Protein AF-A0AB35IPJ1-F1 (afdb_monomer_lite)

Secondary structure (DSSP, 8-state):
----HHHHHHHHHHHTTPEEESSPPTT-EE-TT-S-PPTTEEEEE-S--TTSTT--EEEEEP-----

Radius of gyration: 12.86 Å; chains: 1; bounding box: 36×23×38 Å

Foldseek 3Di:
DDPDVLNVLVVVCVVVVADEDQDADPQKDFDPPDPPARPQWTKIWNPDDPPDPPIDIHIHGHDPPPD

pLDDT: mean 86.37, std 14.85, range [35.34, 96.88]

Sequence (67 aa):
MENNVADEVLEKLCKNGVIVYDKLPKDWKIIKGATTNPKGYKWINNGKSRFSKNYKQGLLKVKENAE

Structure (mmCIF, N/CA/C/O backbone):
data_AF-A0AB3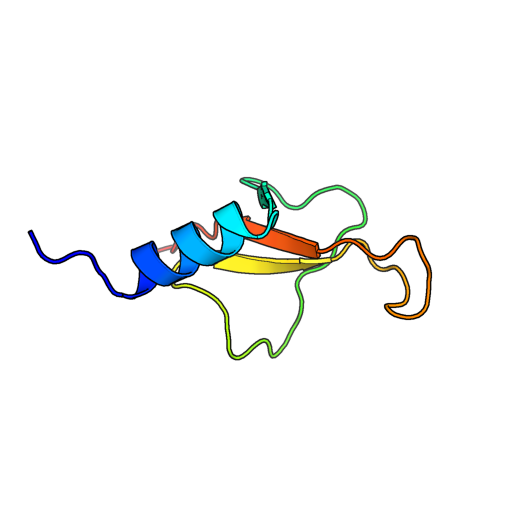5IPJ1-F1
#
_entry.id   AF-A0AB35IPJ1-F1
#
loop_
_atom_site.group_PDB
_atom_site.id
_atom_site.type_symbol
_atom_site.label_atom_id
_atom_site.label_alt_id
_atom_site.label_comp_id
_atom_site.label_asym_id
_atom_site.label_entity_id
_atom_site.label_seq_id
_atom_site.pdbx_PDB_ins_code
_atom_site.Cartn_x
_atom_site.Cartn_y
_atom_site.Cartn_z
_atom_site.occupancy
_atom_site.B_iso_or_equiv
_atom_site.auth_seq_id
_atom_site.auth_comp_id
_atom_site.auth_asym_id
_atom_site.auth_atom_id
_atom_site.pdbx_PDB_model_num
ATOM 1 N N . MET A 1 1 ? -5.800 12.880 25.656 1.00 47.75 1 MET A N 1
ATOM 2 C CA . MET A 1 1 ? -6.191 12.788 24.238 1.00 47.75 1 MET A CA 1
ATOM 3 C C . MET A 1 1 ? -5.577 11.490 23.758 1.00 47.75 1 MET A C 1
ATOM 5 O O . MET A 1 1 ? -4.364 11.433 23.622 1.00 47.75 1 MET A O 1
ATOM 9 N N . GLU A 1 2 ? -6.354 10.407 23.741 1.00 48.88 2 GLU A N 1
ATOM 10 C CA . GLU A 1 2 ? -5.853 9.101 23.303 1.00 48.88 2 GLU A CA 1
ATOM 11 C C . GLU A 1 2 ? -5.540 9.206 21.813 1.00 48.88 2 GLU A C 1
ATOM 13 O O . GLU A 1 2 ? -6.449 9.277 20.989 1.00 48.88 2 GLU A O 1
ATOM 18 N N . ASN A 1 3 ? -4.255 9.276 21.468 1.00 54.84 3 ASN A N 1
ATOM 19 C CA . ASN A 1 3 ? -3.844 9.033 20.097 1.00 54.84 3 ASN A CA 1
ATOM 20 C C . ASN A 1 3 ? -4.147 7.562 19.827 1.00 54.84 3 ASN A C 1
ATOM 22 O O . ASN A 1 3 ? -3.607 6.670 20.482 1.00 54.84 3 ASN A O 1
ATOM 26 N N . ASN A 1 4 ? -5.089 7.308 18.926 1.00 69.56 4 ASN A N 1
ATOM 27 C CA . ASN A 1 4 ? -5.457 5.953 18.574 1.00 69.56 4 ASN A CA 1
ATOM 28 C C . ASN A 1 4 ? -4.234 5.307 17.905 1.00 69.56 4 ASN A C 1
ATOM 30 O O . ASN A 1 4 ? -3.647 5.902 17.004 1.00 69.56 4 ASN A O 1
ATOM 34 N N . VAL A 1 5 ? -3.832 4.101 18.314 1.00 65.62 5 VAL A N 1
ATOM 35 C CA . VAL A 1 5 ? -2.626 3.417 17.791 1.00 65.62 5 VAL A CA 1
ATOM 36 C C . VAL A 1 5 ? -2.628 3.347 16.251 1.00 65.62 5 VAL A C 1
ATOM 38 O O . VAL A 1 5 ? -1.579 3.376 15.608 1.00 65.62 5 VAL A O 1
ATOM 41 N N . ALA A 1 6 ? -3.815 3.305 15.637 1.00 70.94 6 ALA A N 1
ATOM 42 C CA . ALA A 1 6 ? -3.986 3.360 14.186 1.00 70.94 6 ALA A CA 1
ATOM 43 C C . ALA A 1 6 ? -3.457 4.661 13.545 1.00 70.94 6 ALA A C 1
ATOM 45 O O . ALA A 1 6 ? -2.893 4.608 12.449 1.00 70.94 6 ALA A O 1
ATOM 46 N N . ASP A 1 7 ? -3.601 5.798 14.226 1.00 77.44 7 ASP A N 1
ATOM 47 C CA . ASP A 1 7 ? -3.155 7.107 13.747 1.00 77.44 7 ASP A CA 1
ATOM 48 C C . ASP A 1 7 ? -1.626 7.224 13.821 1.00 77.44 7 ASP A C 1
ATOM 50 O O . ASP A 1 7 ? -1.001 7.715 12.881 1.00 77.44 7 ASP A O 1
ATOM 54 N N . GLU A 1 8 ? -1.000 6.663 14.862 1.00 84.50 8 GLU A N 1
ATOM 55 C CA . GLU A 1 8 ? 0.466 6.609 14.982 1.00 84.50 8 GLU A CA 1
ATOM 56 C C . GLU A 1 8 ? 1.104 5.731 13.895 1.00 84.50 8 GLU A C 1
ATOM 58 O O . GLU A 1 8 ? 2.141 6.075 13.316 1.00 84.50 8 GLU A O 1
ATOM 63 N N . VAL A 1 9 ? 0.474 4.593 13.576 1.00 87.31 9 VAL A N 1
ATOM 64 C CA . VAL A 1 9 ? 0.925 3.716 12.486 1.00 87.31 9 VAL A CA 1
ATOM 65 C C . VAL A 1 9 ? 0.841 4.446 11.148 1.00 87.31 9 VAL A C 1
ATOM 67 O O . VAL A 1 9 ? 1.797 4.399 10.368 1.00 87.31 9 VAL A O 1
ATOM 70 N N . LEU A 1 10 ? -0.269 5.138 10.880 1.00 90.19 10 LEU A N 1
ATOM 71 C CA . LEU A 1 10 ? -0.434 5.916 9.655 1.00 90.19 10 LEU A CA 1
ATOM 72 C C . LEU A 1 10 ? 0.615 7.029 9.555 1.00 90.19 10 LEU A C 1
ATOM 74 O O . LEU A 1 10 ? 1.274 7.152 8.521 1.00 90.19 10 LEU A O 1
ATOM 78 N N . GLU A 1 11 ? 0.819 7.795 10.629 1.00 90.56 11 GLU A N 1
ATOM 79 C CA . GLU A 1 11 ? 1.809 8.872 10.674 1.00 90.56 11 GLU A CA 1
ATOM 80 C C . GLU A 1 11 ? 3.220 8.342 10.383 1.00 90.56 11 GLU A C 1
ATOM 82 O O . GLU A 1 11 ? 3.949 8.905 9.561 1.00 90.56 11 GLU A O 1
ATOM 87 N N . LYS A 1 12 ? 3.598 7.214 10.995 1.00 91.44 12 LYS A N 1
ATOM 88 C CA . LYS A 1 12 ? 4.902 6.579 10.768 1.00 91.44 12 LYS A CA 1
ATOM 89 C C . LYS A 1 12 ? 5.074 6.105 9.324 1.00 91.44 12 LYS A C 1
ATOM 91 O O . LYS A 1 12 ? 6.158 6.253 8.758 1.00 91.44 12 LYS A O 1
ATOM 96 N N . LEU A 1 13 ? 4.029 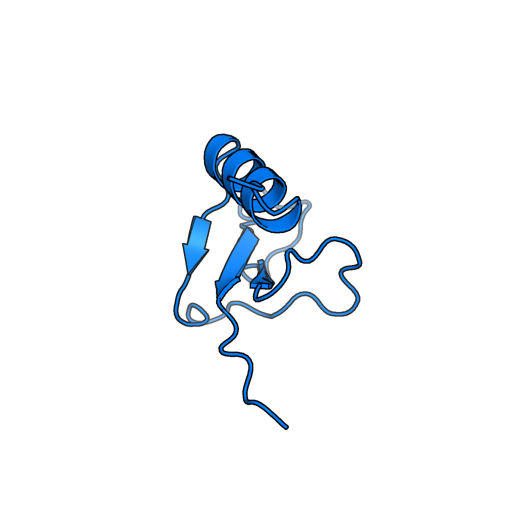5.549 8.711 1.00 92.69 13 LEU A N 1
ATOM 97 C CA . LEU A 1 13 ? 4.062 5.136 7.305 1.00 92.69 13 LEU A CA 1
ATOM 98 C C . LEU A 1 13 ? 4.236 6.345 6.377 1.00 92.69 13 LEU A C 1
ATOM 100 O O . LEU A 1 13 ? 5.095 6.308 5.493 1.00 92.69 13 LEU A O 1
ATOM 104 N N . CYS A 1 14 ? 3.494 7.427 6.615 1.00 92.00 14 CYS A N 1
ATOM 105 C CA . CYS A 1 14 ? 3.619 8.671 5.856 1.00 92.00 14 CYS A CA 1
ATOM 106 C C . CYS A 1 14 ? 5.020 9.291 5.993 1.00 92.00 14 CYS A C 1
ATOM 108 O O . CYS A 1 14 ? 5.617 9.668 4.985 1.00 92.00 14 CYS A O 1
ATOM 110 N N . LYS A 1 15 ? 5.597 9.316 7.206 1.00 94.38 15 LYS A N 1
ATOM 111 C CA . LYS A 1 15 ? 6.991 9.757 7.440 1.00 94.38 15 LYS A CA 1
ATOM 112 C C . LYS A 1 15 ? 8.014 8.923 6.663 1.00 94.38 15 LYS A C 1
ATOM 114 O O . LYS A 1 15 ? 9.018 9.460 6.211 1.00 94.38 15 LYS A O 1
ATOM 119 N N . ASN A 1 16 ? 7.732 7.639 6.451 1.00 93.00 16 ASN A N 1
ATOM 120 C CA . ASN A 1 16 ? 8.562 6.737 5.647 1.00 93.00 16 ASN A CA 1
ATOM 121 C C . ASN A 1 16 ? 8.274 6.821 4.132 1.00 93.00 16 ASN A C 1
ATOM 123 O O . ASN A 1 16 ? 8.742 5.976 3.369 1.00 93.00 16 ASN A O 1
ATOM 127 N N . GLY A 1 17 ? 7.507 7.819 3.683 1.00 92.50 17 GLY A N 1
ATOM 128 C CA . GLY A 1 17 ? 7.250 8.087 2.266 1.00 92.50 17 GLY A CA 1
ATOM 129 C C . GLY A 1 17 ? 6.086 7.301 1.660 1.00 92.50 17 GLY A C 1
ATOM 130 O O . GLY A 1 17 ? 5.936 7.275 0.437 1.00 92.50 17 GLY A O 1
ATOM 131 N N . VAL A 1 18 ? 5.249 6.655 2.477 1.00 94.75 18 VAL A N 1
ATOM 132 C CA . VAL A 1 18 ? 4.016 6.022 1.992 1.00 94.75 18 VAL A CA 1
ATOM 133 C C . VAL A 1 18 ? 2.987 7.102 1.675 1.00 94.75 18 VAL A C 1
ATOM 135 O O . VAL A 1 18 ? 2.638 7.914 2.525 1.00 94.75 18 VAL A O 1
ATOM 138 N N . ILE A 1 19 ? 2.475 7.092 0.447 1.00 96.06 19 ILE A N 1
ATOM 139 C CA . ILE A 1 19 ? 1.469 8.055 -0.012 1.00 96.06 19 ILE A CA 1
ATOM 140 C C . ILE A 1 19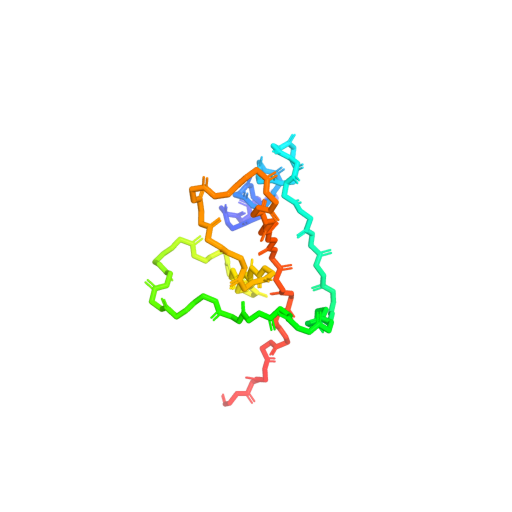 ? 0.066 7.504 0.262 1.00 96.06 19 ILE A C 1
ATOM 142 O O . ILE A 1 19 ? -0.218 6.337 -0.036 1.00 96.06 19 ILE A O 1
ATOM 146 N N . VAL A 1 20 ? -0.808 8.360 0.794 1.00 95.31 20 VAL A N 1
ATOM 147 C CA . VAL A 1 20 ? -2.241 8.095 0.966 1.00 95.31 20 VAL A CA 1
ATOM 148 C C . VAL A 1 20 ? -3.007 8.627 -0.243 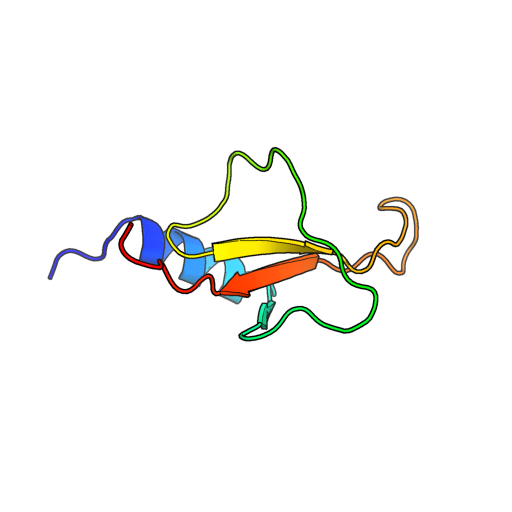1.00 95.31 20 VAL A C 1
ATOM 150 O O . VAL A 1 20 ? -2.773 9.743 -0.698 1.00 95.31 20 VAL A O 1
ATOM 153 N N . TYR A 1 21 ? -3.934 7.825 -0.751 1.00 95.88 21 TYR A N 1
ATOM 154 C CA . TYR A 1 21 ? -4.783 8.135 -1.891 1.00 95.88 21 TYR A CA 1
ATOM 155 C C . TYR A 1 21 ? -6.254 8.080 -1.475 1.00 95.88 21 TYR A C 1
ATOM 157 O O . TYR A 1 21 ? -6.676 7.134 -0.810 1.00 95.88 21 TYR A O 1
ATOM 165 N N . ASP A 1 22 ? -7.056 9.046 -1.923 1.00 94.56 22 ASP A N 1
ATOM 166 C CA . ASP A 1 22 ? -8.516 9.036 -1.724 1.00 94.56 22 ASP A CA 1
ATOM 167 C C . ASP A 1 22 ? -9.257 8.168 -2.751 1.00 94.56 22 ASP A C 1
ATOM 169 O O . ASP A 1 22 ? -10.396 7.756 -2.537 1.00 94.56 22 ASP A O 1
ATOM 173 N N . LYS A 1 23 ? -8.621 7.904 -3.898 1.00 94.75 23 LYS A N 1
ATOM 174 C CA . LYS A 1 23 ? -9.143 7.067 -4.983 1.00 94.75 23 LYS A CA 1
ATOM 175 C C . LYS A 1 23 ? -8.045 6.142 -5.479 1.00 94.75 23 LYS A C 1
ATOM 177 O O . LYS A 1 23 ? -6.877 6.523 -5.495 1.00 94.75 23 LYS A O 1
ATOM 182 N N . LEU A 1 24 ? -8.420 4.941 -5.912 1.00 95.56 24 LEU A N 1
ATOM 183 C CA . LEU A 1 24 ? -7.471 3.995 -6.489 1.00 95.56 24 LEU A CA 1
ATOM 184 C C . LEU A 1 24 ? -6.886 4.592 -7.784 1.00 95.56 24 LEU A C 1
ATOM 186 O O . LEU A 1 24 ? -7.661 4.891 -8.697 1.00 95.56 24 LEU A O 1
ATOM 190 N N . PRO A 1 25 ? -5.557 4.776 -7.891 1.00 96.12 25 PRO A N 1
ATOM 191 C CA . PRO A 1 25 ? -4.953 5.248 -9.127 1.00 96.12 25 PRO A CA 1
ATOM 192 C C . PRO A 1 25 ? -5.198 4.267 -10.278 1.00 96.12 25 PRO A C 1
ATOM 194 O O . PRO A 1 25 ? -5.323 3.057 -10.074 1.00 96.12 25 PRO A O 1
ATOM 197 N N . LYS A 1 26 ? -5.232 4.787 -11.506 1.00 94.12 26 LYS A N 1
ATOM 198 C CA . LYS A 1 26 ? -5.395 3.966 -12.710 1.00 94.12 26 LYS A CA 1
ATOM 199 C C . LYS A 1 26 ? -4.294 2.899 -12.782 1.00 94.12 26 LYS A C 1
ATOM 201 O O . LYS A 1 26 ? -3.133 3.196 -12.516 1.00 94.12 26 LYS A O 1
ATOM 206 N N . ASP A 1 27 ? -4.679 1.670 -13.121 1.00 93.06 27 ASP A N 1
ATOM 207 C CA . ASP A 1 27 ? -3.812 0.483 -13.225 1.00 93.06 27 ASP A CA 1
ATOM 208 C C . ASP A 1 27 ? -3.178 0.006 -11.903 1.00 93.06 27 ASP A C 1
ATOM 210 O O . ASP A 1 27 ? -2.371 -0.929 -11.892 1.00 93.06 27 ASP A O 1
ATOM 214 N N . TRP A 1 28 ? -3.553 0.604 -10.768 1.00 96.88 28 TRP A N 1
ATOM 215 C CA . TRP A 1 28 ? -3.181 0.097 -9.452 1.00 96.88 28 TRP A CA 1
ATOM 216 C C . TRP A 1 28 ? -4.196 -0.932 -8.963 1.00 96.88 28 TRP A C 1
ATOM 218 O O . TRP A 1 28 ? -5.357 -0.950 -9.367 1.00 96.88 28 TRP A O 1
ATOM 228 N N . LYS A 1 29 ? -3.752 -1.798 -8.055 1.00 95.62 29 LYS A N 1
ATOM 229 C CA . LYS A 1 29 ? -4.567 -2.861 -7.467 1.00 95.62 29 LYS A CA 1
ATOM 230 C C . LYS A 1 29 ? -4.453 -2.877 -5.953 1.00 95.62 29 LYS A C 1
ATOM 232 O O . LYS A 1 29 ? -3.393 -2.595 -5.397 1.00 95.62 29 LYS A O 1
ATOM 237 N N . ILE A 1 30 ? -5.545 -3.265 -5.303 1.00 95.38 30 ILE A N 1
ATOM 238 C CA . ILE A 1 30 ? -5.577 -3.547 -3.867 1.00 95.38 30 ILE A CA 1
ATOM 239 C C . ILE A 1 30 ? -4.768 -4.817 -3.590 1.00 95.38 30 ILE A C 1
ATOM 241 O O . ILE A 1 30 ? -4.939 -5.840 -4.260 1.00 95.38 30 ILE A O 1
ATOM 245 N N . ILE A 1 31 ? -3.895 -4.756 -2.587 1.00 94.00 31 ILE A N 1
ATOM 246 C CA . ILE A 1 31 ? -3.134 -5.903 -2.097 1.00 94.00 31 ILE A CA 1
ATOM 247 C C . ILE A 1 31 ? -4.062 -6.752 -1.224 1.00 94.00 31 ILE A C 1
ATOM 249 O O . ILE A 1 31 ? -4.455 -6.356 -0.127 1.00 94.00 31 ILE A O 1
ATOM 253 N N . LYS A 1 32 ? -4.440 -7.930 -1.728 1.00 89.88 32 LYS A N 1
ATOM 254 C CA . LYS A 1 32 ? -5.263 -8.895 -0.988 1.00 89.88 32 LYS A CA 1
ATOM 255 C C . LYS A 1 32 ? -4.432 -9.571 0.107 1.00 89.88 32 LYS A C 1
ATOM 257 O O . LYS A 1 32 ? -3.257 -9.851 -0.104 1.00 89.88 32 LYS A O 1
ATOM 262 N N . GLY A 1 33 ? -5.053 -9.844 1.254 1.00 86.88 33 GLY A N 1
ATOM 263 C CA . GLY A 1 33 ? -4.419 -10.572 2.361 1.00 86.88 33 GLY A CA 1
ATOM 264 C C . GLY A 1 33 ? -3.374 -9.778 3.152 1.00 86.88 33 GLY A C 1
ATOM 265 O O . GLY A 1 33 ? -2.620 -10.372 3.914 1.00 86.88 33 GLY A O 1
ATOM 266 N N . ALA A 1 34 ? -3.302 -8.453 2.987 1.00 86.81 34 ALA A N 1
ATOM 267 C CA . ALA A 1 34 ? -2.431 -7.631 3.819 1.00 86.81 34 ALA A CA 1
ATOM 268 C C . ALA A 1 34 ? -2.935 -7.631 5.274 1.00 86.81 34 ALA A C 1
ATOM 270 O O . ALA A 1 34 ? -4.042 -7.174 5.554 1.00 86.81 34 ALA A O 1
ATOM 271 N N . THR A 1 35 ? -2.117 -8.137 6.194 1.00 85.50 35 THR A N 1
ATOM 272 C CA . THR A 1 35 ? -2.422 -8.207 7.636 1.00 85.50 35 THR A CA 1
ATOM 273 C C . THR A 1 35 ? -2.059 -6.926 8.387 1.00 85.50 35 THR A C 1
ATOM 275 O O . THR A 1 35 ? -2.453 -6.744 9.531 1.00 85.50 35 THR A O 1
ATOM 278 N N . THR A 1 36 ? -1.334 -6.016 7.737 1.00 84.62 36 THR A N 1
ATOM 279 C CA . THR A 1 36 ? -0.814 -4.764 8.305 1.00 84.62 36 THR A CA 1
ATOM 280 C C . THR A 1 36 ? -1.538 -3.529 7.763 1.00 84.62 36 THR A C 1
ATOM 282 O O . THR A 1 36 ? -0.941 -2.462 7.614 1.00 84.62 36 THR A O 1
ATOM 285 N N . ASN A 1 37 ? -2.815 -3.668 7.397 1.00 84.50 37 ASN A N 1
ATOM 286 C CA . ASN A 1 37 ? -3.630 -2.527 6.984 1.00 84.50 37 ASN A CA 1
ATOM 287 C C . ASN A 1 37 ? -3.928 -1.636 8.205 1.00 84.50 37 ASN A C 1
ATOM 289 O O . ASN A 1 37 ? -4.500 -2.137 9.175 1.00 84.50 37 ASN A O 1
ATOM 293 N N . PRO A 1 38 ? -3.602 -0.330 8.170 1.00 87.06 38 PRO A N 1
ATOM 294 C CA . PRO A 1 38 ? -4.114 0.610 9.161 1.00 87.06 38 PRO A CA 1
ATOM 295 C C . PRO A 1 38 ? -5.647 0.675 9.091 1.00 87.06 38 PRO A C 1
ATOM 297 O O . PRO A 1 38 ? -6.230 0.514 8.014 1.00 87.06 38 PRO A O 1
ATOM 300 N N . LYS A 1 39 ? -6.314 0.926 10.224 1.00 86.56 39 LYS A N 1
ATOM 301 C CA . LYS A 1 39 ? -7.783 1.012 10.275 1.00 86.56 39 LYS A CA 1
ATOM 302 C C . LYS A 1 39 ? -8.287 2.097 9.315 1.00 86.56 39 LYS A C 1
ATOM 304 O O . LYS A 1 39 ? -7.786 3.214 9.336 1.00 86.56 39 LYS A O 1
ATOM 309 N N . GLY A 1 40 ? -9.261 1.761 8.467 1.00 89.62 40 GLY A N 1
ATOM 310 C CA . GLY A 1 40 ? -9.787 2.674 7.443 1.00 89.62 40 GLY A CA 1
ATOM 311 C C . GLY A 1 40 ? -8.923 2.797 6.180 1.00 89.62 40 GLY A C 1
ATOM 312 O O . GLY A 1 40 ? -9.225 3.621 5.318 1.00 89.62 40 GLY A O 1
ATOM 313 N N . TYR A 1 41 ? -7.873 1.981 6.024 1.00 92.75 41 TYR A N 1
ATOM 314 C CA . TYR A 1 41 ? -7.003 1.997 4.846 1.00 92.75 41 TYR A CA 1
ATOM 315 C C . TYR A 1 41 ? -6.768 0.596 4.274 1.00 92.75 41 TYR A C 1
ATOM 317 O O . TYR A 1 41 ? -6.852 -0.416 4.966 1.00 92.75 41 TYR A O 1
ATOM 325 N N . LYS A 1 42 ? -6.443 0.535 2.981 1.00 94.31 42 LYS A N 1
ATOM 326 C CA . LYS A 1 42 ? -6.001 -0.688 2.295 1.00 94.31 42 LYS A CA 1
ATOM 327 C C . LYS A 1 42 ? -4.701 -0.443 1.551 1.00 94.31 42 LYS A C 1
ATOM 329 O O . LYS A 1 42 ? -4.571 0.559 0.851 1.00 94.31 42 LYS A O 1
ATOM 334 N N . TRP A 1 43 ? -3.769 -1.385 1.629 1.00 95.50 43 TRP A N 1
ATOM 335 C CA . TRP A 1 43 ? -2.575 -1.350 0.790 1.00 95.50 43 TRP A CA 1
ATOM 336 C C . TRP A 1 43 ? -2.917 -1.492 -0.697 1.00 95.50 43 TRP A C 1
ATOM 338 O O . TRP A 1 43 ? -3.708 -2.351 -1.096 1.00 95.50 43 TRP A O 1
ATOM 348 N N . ILE A 1 44 ? -2.276 -0.672 -1.525 1.00 96.88 44 ILE A N 1
ATOM 349 C CA . ILE A 1 44 ? -2.376 -0.697 -2.987 1.00 96.88 44 ILE A CA 1
ATOM 350 C C . ILE A 1 44 ? -0.983 -0.709 -3.622 1.00 96.88 44 ILE A C 1
ATOM 352 O O . ILE A 1 44 ? -0.028 -0.198 -3.036 1.00 96.88 44 ILE A O 1
ATOM 356 N N . ASN A 1 45 ? -0.856 -1.265 -4.830 1.00 96.38 45 ASN A N 1
ATOM 357 C CA . ASN A 1 45 ? 0.365 -1.174 -5.634 1.00 96.38 45 ASN A CA 1
ATOM 358 C C . ASN A 1 45 ? 0.079 -0.951 -7.119 1.00 96.38 45 ASN A C 1
ATOM 360 O O . ASN A 1 45 ? -1.013 -1.237 -7.601 1.00 96.38 45 ASN A O 1
ATOM 364 N N . ASN A 1 46 ? 1.087 -0.493 -7.856 1.00 96.44 46 ASN A N 1
ATOM 365 C CA . ASN A 1 46 ? 0.995 -0.184 -9.286 1.00 96.44 46 ASN A CA 1
ATOM 366 C C . ASN A 1 46 ? 1.050 -1.406 -10.224 1.00 96.44 46 ASN A C 1
ATOM 368 O O . ASN A 1 46 ? 1.392 -1.274 -11.400 1.00 96.44 46 ASN A O 1
ATOM 372 N N . GLY A 1 47 ? 0.823 -2.614 -9.708 1.00 93.75 47 GLY A N 1
ATOM 373 C CA . GLY A 1 47 ? 0.813 -3.836 -10.509 1.00 93.75 47 GLY A CA 1
ATOM 374 C C . GLY A 1 47 ? 2.180 -4.338 -10.984 1.00 93.75 47 GLY A C 1
ATOM 375 O O . GLY A 1 47 ? 2.246 -5.452 -11.503 1.00 93.75 47 GLY A O 1
ATOM 376 N N . LYS A 1 48 ? 3.267 -3.578 -10.799 1.00 94.06 48 LYS A N 1
ATOM 377 C CA . LYS A 1 48 ? 4.616 -3.978 -11.223 1.00 94.06 48 LYS A CA 1
ATOM 378 C C . LYS A 1 48 ? 5.215 -5.031 -10.286 1.00 94.06 48 LYS A C 1
ATOM 380 O O . LYS A 1 48 ? 4.818 -5.169 -9.132 1.00 94.06 48 LYS A O 1
ATOM 385 N N . SER A 1 49 ? 6.194 -5.782 -10.790 1.00 91.69 49 SER A N 1
ATOM 386 C CA . SER A 1 49 ? 6.958 -6.735 -9.975 1.00 91.69 49 SER A CA 1
ATOM 387 C C . SER A 1 49 ? 7.739 -6.001 -8.885 1.00 91.69 49 SER A C 1
ATOM 389 O O . SER A 1 49 ? 8.387 -4.996 -9.179 1.00 91.69 49 SER A O 1
ATOM 391 N N . ARG A 1 50 ? 7.753 -6.533 -7.656 1.00 89.56 50 ARG A N 1
ATOM 392 C CA . ARG A 1 50 ? 8.581 -6.009 -6.548 1.00 89.56 50 ARG A CA 1
ATOM 393 C C . ARG A 1 50 ? 10.084 -6.077 -6.834 1.00 89.56 50 ARG A C 1
ATOM 395 O O . ARG A 1 50 ? 10.845 -5.335 -6.234 1.00 89.56 50 ARG A O 1
ATOM 402 N N . PHE A 1 51 ? 10.497 -6.962 -7.743 1.00 92.75 51 PHE A N 1
ATOM 403 C CA . PHE A 1 51 ? 11.888 -7.087 -8.191 1.00 92.75 51 PHE A CA 1
ATOM 404 C C . PHE A 1 51 ? 12.239 -6.088 -9.301 1.00 92.75 51 PHE A C 1
ATOM 406 O O . PHE A 1 51 ? 13.391 -5.993 -9.714 1.00 92.75 51 PHE A O 1
ATOM 413 N N . SER A 1 52 ? 11.255 -5.337 -9.804 1.00 91.19 52 SER A N 1
ATOM 414 C CA . SER A 1 52 ? 11.509 -4.229 -10.720 1.00 91.19 52 SER A CA 1
ATOM 415 C C . SER A 1 52 ? 11.831 -2.955 -9.939 1.00 91.19 52 SER A C 1
ATOM 417 O O . SER A 1 52 ? 11.245 -2.697 -8.889 1.00 91.19 52 SER A O 1
ATOM 419 N N . LYS A 1 53 ? 12.669 -2.086 -10.513 1.00 92.56 53 LYS A N 1
ATOM 420 C CA . LYS A 1 53 ? 12.945 -0.740 -9.970 1.00 92.56 53 LYS A CA 1
ATOM 421 C C . LYS A 1 53 ? 11.735 0.212 -10.024 1.00 92.56 53 LYS A C 1
ATOM 423 O O . LYS A 1 53 ? 11.823 1.343 -9.568 1.00 92.56 53 LYS A O 1
ATOM 428 N N . ASN A 1 54 ? 10.610 -0.245 -10.583 1.00 94.25 54 ASN A N 1
ATOM 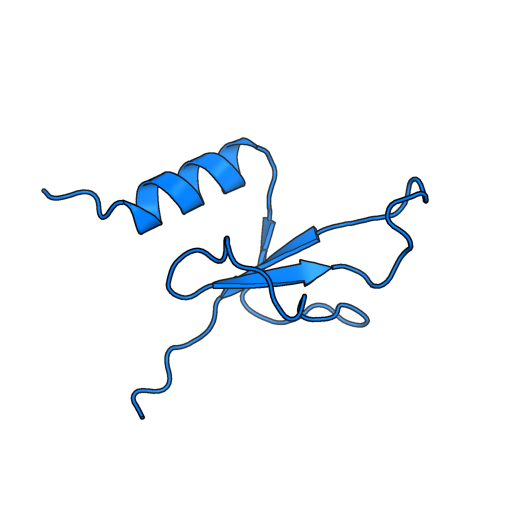429 C CA . ASN A 1 54 ? 9.411 0.550 -10.839 1.00 94.25 54 ASN A CA 1
ATOM 430 C C . ASN A 1 54 ? 8.240 0.194 -9.910 1.00 94.25 5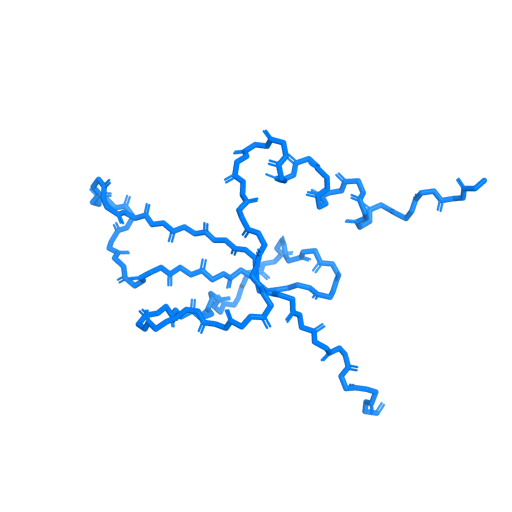4 ASN A C 1
ATOM 432 O O . ASN A 1 54 ? 7.136 0.698 -10.122 1.00 94.25 54 ASN A O 1
ATOM 436 N N . TYR A 1 55 ? 8.428 -0.693 -8.927 1.00 94.62 55 TYR A N 1
ATOM 437 C CA . TYR A 1 55 ? 7.383 -1.014 -7.955 1.00 94.62 55 TYR A CA 1
ATOM 438 C C . TYR A 1 55 ? 7.044 0.210 -7.106 1.00 94.62 55 TYR A C 1
ATOM 440 O O . TYR A 1 55 ? 7.929 0.861 -6.553 1.00 94.62 55 TYR A O 1
ATOM 448 N N . LYS A 1 56 ? 5.750 0.509 -6.989 1.00 95.06 56 LYS A N 1
ATOM 449 C CA . LYS A 1 56 ? 5.239 1.550 -6.094 1.00 95.06 56 LYS A CA 1
ATOM 450 C C . LYS A 1 56 ? 4.071 1.002 -5.294 1.00 95.06 56 LYS A C 1
ATOM 452 O O . LYS A 1 56 ? 3.279 0.215 -5.817 1.00 95.06 56 LYS A O 1
ATOM 457 N N . GLN A 1 57 ? 3.965 1.455 -4.050 1.00 95.38 57 GLN A N 1
ATOM 458 C CA . GLN A 1 57 ? 2.867 1.126 -3.153 1.00 95.38 57 GLN A CA 1
ATOM 459 C C . GLN A 1 57 ? 2.392 2.349 -2.375 1.00 95.38 57 GLN A C 1
ATOM 461 O O . GLN A 1 57 ? 3.097 3.354 -2.287 1.00 95.38 57 GLN A O 1
ATOM 466 N N . GLY A 1 58 ? 1.192 2.246 -1.822 1.00 95.94 58 GLY A N 1
ATOM 467 C CA . GLY A 1 58 ? 0.557 3.298 -1.042 1.00 95.94 58 GLY A CA 1
ATOM 468 C C . GLY A 1 58 ? -0.630 2.769 -0.254 1.00 95.94 58 GLY A C 1
ATOM 469 O O . GLY A 1 58 ? -0.935 1.573 -0.296 1.00 95.94 58 GLY A O 1
ATOM 470 N N . LEU A 1 59 ? -1.315 3.677 0.427 1.00 95.88 59 LEU A N 1
ATOM 471 C CA . LEU A 1 59 ? -2.544 3.395 1.156 1.00 95.88 59 LEU A CA 1
ATOM 472 C C . LEU A 1 59 ? -3.725 4.032 0.432 1.00 95.88 59 LEU A C 1
ATOM 474 O O . LEU A 1 59 ? -3.672 5.195 0.054 1.00 95.88 59 LEU A O 1
ATOM 478 N N . LEU A 1 60 ? -4.802 3.280 0.256 1.00 95.81 60 LEU A N 1
ATOM 479 C CA . LEU A 1 60 ? -6.086 3.785 -0.208 1.00 95.81 60 LEU A CA 1
ATOM 480 C C . LEU A 1 60 ? -6.992 3.996 0.999 1.00 95.81 60 LEU A C 1
ATOM 482 O O . LEU A 1 60 ? -7.225 3.046 1.750 1.00 95.81 60 LEU A O 1
ATOM 486 N N . LYS A 1 61 ? -7.519 5.209 1.164 1.00 93.62 61 LYS A N 1
ATOM 487 C CA . LYS A 1 61 ? -8.532 5.503 2.177 1.00 93.62 61 LYS A CA 1
ATOM 488 C C . LYS A 1 61 ? -9.820 4.768 1.821 1.00 93.62 61 LYS A C 1
ATOM 490 O O . LYS A 1 61 ? -10.364 4.925 0.729 1.00 93.62 61 LYS A O 1
ATOM 495 N N . VAL A 1 62 ? -10.297 3.941 2.738 1.00 90.38 62 VAL A N 1
ATOM 496 C CA . VAL A 1 62 ? -11.562 3.226 2.604 1.00 90.38 62 VAL A CA 1
ATOM 497 C C . VAL A 1 62 ? -12.586 4.007 3.404 1.00 90.38 62 VAL A C 1
ATOM 499 O O . VAL A 1 62 ? -12.411 4.225 4.600 1.00 90.38 62 VAL A O 1
ATOM 502 N N . LYS A 1 63 ? -13.659 4.449 2.748 1.00 77.25 63 LYS A N 1
ATOM 503 C CA . LYS A 1 63 ? -14.846 4.858 3.492 1.00 77.25 63 LYS A CA 1
ATOM 504 C C . LYS A 1 63 ? -15.398 3.582 4.114 1.00 77.25 63 LYS A C 1
ATOM 506 O O . LYS A 1 63 ? -15.764 2.674 3.371 1.00 77.25 63 LYS A O 1
ATOM 511 N N . GLU A 1 64 ? -15.380 3.481 5.440 1.00 62.47 64 GLU A N 1
ATOM 512 C CA . GLU A 1 64 ? -16.228 2.513 6.128 1.00 62.47 64 GLU A CA 1
ATOM 513 C C . GLU A 1 64 ? -17.657 2.848 5.689 1.00 62.47 64 GLU A C 1
ATOM 515 O O . GLU A 1 64 ? -18.229 3.854 6.104 1.00 62.47 64 GLU A O 1
ATOM 520 N N . ASN A 1 65 ? -18.201 2.071 4.753 1.00 45.91 65 ASN A N 1
ATOM 521 C CA . ASN A 1 65 ? -19.642 1.961 4.690 1.00 45.91 65 ASN A CA 1
ATOM 522 C C . ASN A 1 65 ? -19.994 1.257 5.997 1.00 45.91 65 ASN A C 1
ATOM 524 O O . ASN A 1 65 ? -19.522 0.145 6.226 1.00 45.91 65 ASN A O 1
ATOM 528 N N . ALA A 1 66 ? -20.702 1.962 6.876 1.00 39.81 66 ALA A N 1
ATOM 529 C CA . ALA A 1 66 ? -21.416 1.334 7.969 1.00 39.81 66 ALA A CA 1
ATOM 530 C C . ALA A 1 66 ? -22.358 0.307 7.326 1.00 39.81 66 ALA A C 1
ATOM 532 O O . ALA A 1 66 ? -23.348 0.690 6.703 1.00 39.81 66 ALA A O 1
ATOM 533 N N . GLU A 1 67 ? -21.950 -0.960 7.346 1.00 35.34 67 GLU A N 1
ATOM 534 C CA . GLU A 1 67 ? -22.861 -2.093 7.193 1.00 35.34 67 GLU A CA 1
ATOM 535 C C . GLU A 1 67 ? -23.623 -2.288 8.503 1.00 35.34 67 GLU A C 1
ATOM 537 O O . GLU A 1 67 ? -22.993 -2.140 9.580 1.00 35.34 67 GLU A O 1
#

Organism: NCBI:txid1547